Protein AF-A0A1X0XWH3-F1 (afdb_monomer_lite)

Secondary structure (DSSP, 8-state):
--------GGGS-THHHHHHTT-S--STTTTTHHHHHHHTS--TT-EEE-SS-SSSHHHHHHHTT--SEEE-

Sequence (72 aa):
MAAMVARADDSVGGHWPVARLGKRVLRLGGAGLPHTLLAGVDVTDAEVLELAPRLGRTAAATLTRKPAGAAT

Organism: Mycobacterium simiae (NCBI:txid1784)

Structure (mmCIF, N/CA/C/O backbone):
data_AF-A0A1X0XWH3-F1
#
_entry.id   AF-A0A1X0XWH3-F1
#
loop_
_atom_site.group_PDB
_atom_site.id
_atom_site.type_symbol
_atom_site.label_atom_id
_atom_site.label_alt_id
_atom_site.label_comp_id
_atom_site.label_asym_id
_atom_site.label_entity_id
_atom_site.label_seq_id
_atom_site.pdbx_PDB_ins_code
_atom_site.Cartn_x
_atom_site.Cartn_y
_atom_site.Cartn_z
_atom_site.occupancy
_atom_site.B_iso_or_equiv
_atom_site.auth_seq_id
_atom_site.auth_comp_id
_atom_site.auth_asym_id
_atom_site.auth_atom_id
_atom_site.pdbx_PDB_model_num
ATOM 1 N N . MET A 1 1 ? 33.796 9.320 -14.130 1.00 37.03 1 MET A N 1
ATOM 2 C CA . MET A 1 1 ? 32.594 9.179 -14.979 1.00 37.03 1 MET A CA 1
ATOM 3 C C . MET A 1 1 ? 32.677 7.817 -15.661 1.00 37.03 1 MET A C 1
ATOM 5 O O . MET A 1 1 ? 33.245 7.707 -16.736 1.00 37.03 1 MET A O 1
ATOM 9 N N . ALA A 1 2 ? 32.281 6.751 -14.958 1.00 41.25 2 ALA A N 1
ATOM 10 C CA . ALA A 1 2 ? 32.436 5.387 -15.463 1.00 41.25 2 ALA A CA 1
ATOM 11 C C . ALA A 1 2 ? 31.375 5.120 -16.537 1.00 41.25 2 ALA A C 1
ATOM 13 O O . ALA A 1 2 ? 30.183 5.282 -16.279 1.00 41.25 2 ALA A O 1
ATOM 14 N N . ALA A 1 3 ? 31.821 4.749 -17.736 1.00 43.47 3 ALA A N 1
ATOM 15 C CA . ALA A 1 3 ? 30.950 4.325 -18.819 1.00 43.47 3 ALA A CA 1
ATOM 16 C C . ALA A 1 3 ? 30.105 3.134 -18.348 1.00 43.47 3 ALA A C 1
ATOM 18 O O . ALA A 1 3 ? 30.635 2.088 -17.968 1.00 43.47 3 ALA A O 1
ATOM 19 N N . MET A 1 4 ? 28.784 3.301 -18.350 1.00 52.66 4 MET A N 1
ATOM 20 C CA . MET A 1 4 ? 27.857 2.203 -18.126 1.00 52.66 4 MET A CA 1
ATOM 21 C C . MET A 1 4 ? 27.987 1.247 -19.314 1.00 52.66 4 MET A C 1
ATOM 23 O O . MET A 1 4 ? 27.458 1.515 -20.388 1.00 52.66 4 MET A O 1
ATOM 27 N N . VAL A 1 5 ? 28.723 0.147 -19.140 1.00 56.47 5 VAL A N 1
ATOM 28 C CA . VAL A 1 5 ? 28.720 -0.968 -20.094 1.00 56.47 5 VAL A CA 1
ATOM 29 C C . VAL A 1 5 ? 27.274 -1.445 -20.220 1.00 56.47 5 VAL A C 1
ATOM 31 O O . VAL A 1 5 ? 26.700 -1.984 -19.269 1.00 56.47 5 VAL A O 1
ATOM 34 N N . ALA A 1 6 ? 26.662 -1.196 -21.376 1.00 64.56 6 ALA A N 1
ATOM 35 C CA . ALA A 1 6 ? 25.299 -1.609 -21.662 1.00 64.56 6 ALA A CA 1
ATOM 36 C C . ALA A 1 6 ? 25.254 -3.139 -21.779 1.00 64.56 6 ALA A C 1
ATOM 38 O O . ALA A 1 6 ? 25.565 -3.713 -22.816 1.00 64.56 6 ALA A O 1
ATOM 39 N N . ARG A 1 7 ? 24.903 -3.812 -20.679 1.00 66.12 7 ARG A N 1
ATOM 40 C CA . ARG A 1 7 ? 24.501 -5.227 -20.694 1.00 66.12 7 ARG A CA 1
ATOM 41 C C . ARG A 1 7 ? 23.160 -5.374 -21.406 1.00 66.12 7 ARG A C 1
ATOM 43 O O . ARG A 1 7 ? 22.344 -4.460 -21.281 1.00 66.12 7 ARG A O 1
ATOM 50 N N . ALA A 1 8 ? 22.932 -6.477 -22.113 1.00 72.56 8 ALA A N 1
ATOM 51 C CA . ALA A 1 8 ? 21.627 -6.773 -22.698 1.00 72.56 8 ALA A CA 1
ATOM 52 C C . ALA A 1 8 ? 20.553 -6.890 -21.591 1.00 72.56 8 ALA A C 1
ATOM 54 O O . ALA A 1 8 ? 20.874 -7.134 -20.424 1.00 72.56 8 ALA A O 1
ATOM 55 N N . ASP A 1 9 ? 19.288 -6.607 -21.914 1.00 69.38 9 ASP A N 1
ATOM 56 C CA . ASP A 1 9 ? 18.219 -6.488 -20.904 1.00 69.38 9 ASP A CA 1
ATOM 57 C C . ASP A 1 9 ? 17.886 -7.820 -20.207 1.00 69.38 9 ASP A C 1
ATOM 59 O O . ASP A 1 9 ? 17.419 -7.832 -19.071 1.00 69.38 9 ASP A O 1
ATOM 63 N N . ASP A 1 10 ? 18.189 -8.939 -20.857 1.00 71.31 10 ASP A N 1
ATOM 64 C CA . ASP A 1 10 ? 18.110 -10.306 -20.328 1.00 71.31 10 ASP A CA 1
ATOM 65 C C . ASP A 1 10 ? 19.222 -10.644 -19.316 1.00 71.31 10 ASP A C 1
ATOM 67 O O . ASP A 1 10 ? 19.118 -11.614 -18.567 1.00 71.31 10 ASP A O 1
ATOM 71 N N . SER A 1 11 ? 20.279 -9.834 -19.264 1.00 73.88 11 SER A N 1
ATOM 72 C CA . SER A 1 11 ? 21.480 -10.062 -18.456 1.00 73.88 11 SER A CA 1
ATOM 73 C C . SER A 1 11 ? 21.638 -9.054 -17.308 1.00 73.88 11 SER A C 1
ATOM 75 O O . SER A 1 11 ? 22.679 -9.004 -16.645 1.00 73.88 11 SER A O 1
ATOM 77 N N . VAL A 1 12 ? 20.593 -8.271 -17.020 1.00 76.94 12 VAL A N 1
ATOM 78 C CA . VAL A 1 12 ? 20.495 -7.383 -15.850 1.00 76.94 12 VAL A CA 1
ATOM 79 C C . VAL A 1 12 ? 19.451 -7.895 -14.848 1.00 76.94 12 VAL A C 1
ATOM 81 O O . VAL A 1 12 ? 18.361 -8.316 -15.216 1.00 76.94 12 VAL A O 1
ATOM 84 N N . GLY A 1 13 ? 19.781 -7.852 -13.550 1.00 76.88 13 GLY A N 1
ATOM 85 C CA . GLY A 1 13 ? 18.905 -8.345 -12.476 1.00 76.88 13 GLY A CA 1
ATOM 86 C C . GLY A 1 13 ? 17.532 -7.655 -12.443 1.00 76.88 13 GLY A C 1
ATOM 87 O O . GLY A 1 13 ? 17.414 -6.481 -12.775 1.00 76.88 13 GLY A O 1
ATOM 88 N N . GLY A 1 14 ? 16.490 -8.366 -12.004 1.00 79.12 14 GLY A N 1
ATOM 89 C CA . GLY A 1 14 ? 15.093 -8.112 -12.399 1.00 79.12 14 GLY A CA 1
ATOM 90 C C . GLY A 1 14 ? 14.524 -6.681 -12.338 1.00 79.12 14 GLY A C 1
ATOM 91 O O . GLY A 1 14 ? 13.688 -6.345 -13.170 1.00 79.12 14 GLY A O 1
ATOM 92 N N . HIS A 1 15 ? 14.947 -5.806 -11.417 1.00 81.06 15 HIS A N 1
ATOM 93 C CA . HIS A 1 15 ? 14.429 -4.424 -11.350 1.00 81.06 15 HIS A CA 1
ATOM 94 C C . HIS A 1 15 ? 15.149 -3.441 -12.294 1.00 81.06 15 HIS A C 1
ATOM 96 O O . HIS A 1 15 ? 14.651 -2.343 -12.558 1.00 81.06 15 HIS A O 1
ATOM 102 N N . TRP A 1 16 ? 16.318 -3.818 -12.812 1.00 82.06 16 TRP A N 1
ATOM 103 C CA . TRP A 1 16 ? 17.157 -2.984 -13.670 1.00 82.06 16 TRP A CA 1
ATOM 104 C C . TRP A 1 16 ? 16.593 -2.766 -15.082 1.00 82.06 16 TRP A C 1
ATOM 106 O O . TRP A 1 16 ? 16.662 -1.623 -15.542 1.00 82.06 16 TRP A O 1
ATOM 116 N N . PRO A 1 17 ? 15.961 -3.756 -15.751 1.00 85.75 17 PRO A N 1
ATOM 117 C CA . PRO A 1 17 ? 15.198 -3.502 -16.976 1.00 85.75 17 PRO A CA 1
ATOM 118 C C . PRO A 1 17 ? 14.127 -2.421 -16.788 1.00 85.75 17 PRO A C 1
ATOM 120 O O . PRO A 1 17 ? 14.007 -1.490 -17.581 1.00 85.75 17 PRO A O 1
ATOM 123 N N . VAL A 1 18 ? 13.385 -2.479 -15.677 1.00 80.81 18 VAL A N 1
ATOM 124 C CA . VAL A 1 18 ? 12.317 -1.514 -15.367 1.00 80.81 18 VAL A CA 1
ATOM 125 C C . VAL A 1 18 ? 12.886 -0.108 -15.135 1.00 80.81 18 VAL A C 1
ATOM 127 O O . VAL A 1 18 ? 12.264 0.885 -15.518 1.00 80.81 18 VAL A O 1
ATOM 130 N N . ALA A 1 19 ? 14.089 -0.010 -14.563 1.00 86.19 19 ALA A N 1
ATOM 131 C CA . ALA A 1 19 ? 14.783 1.260 -14.360 1.00 86.19 19 ALA A CA 1
ATOM 132 C C . ALA A 1 19 ? 15.237 1.895 -15.680 1.00 86.19 19 ALA A C 1
ATOM 134 O O . ALA A 1 19 ? 15.103 3.107 -15.853 1.00 86.19 19 ALA A O 1
ATOM 135 N N . ARG A 1 20 ? 15.713 1.081 -16.631 1.00 85.50 20 ARG A N 1
ATOM 136 C CA . ARG A 1 20 ? 16.125 1.540 -17.970 1.00 85.50 20 ARG A CA 1
ATOM 137 C C . ARG A 1 20 ? 14.972 2.126 -18.778 1.00 85.50 20 ARG A C 1
ATOM 139 O O . ARG A 1 20 ? 15.173 3.087 -19.509 1.00 85.50 20 ARG A O 1
ATOM 146 N N . LEU A 1 21 ? 13.753 1.631 -18.568 1.00 84.56 21 LEU A N 1
ATOM 147 C CA . LEU A 1 21 ? 12.526 2.196 -19.146 1.00 84.56 21 LEU A CA 1
ATOM 148 C C . LEU A 1 21 ? 12.096 3.534 -18.505 1.00 84.56 21 LEU A C 1
ATOM 150 O O . LEU A 1 21 ? 10.977 3.999 -18.734 1.00 84.56 21 LEU A O 1
ATOM 154 N N . GLY A 1 22 ? 12.933 4.135 -17.651 1.00 85.56 22 GLY A N 1
ATOM 155 C CA . GLY A 1 22 ? 12.666 5.419 -16.999 1.00 85.56 22 GLY A CA 1
ATOM 156 C C . GLY A 1 22 ? 11.553 5.362 -15.950 1.00 85.56 22 GLY A C 1
ATOM 157 O O . GLY A 1 22 ? 11.003 6.396 -15.559 1.00 85.56 22 GLY A O 1
ATOM 158 N N . LYS A 1 23 ? 11.169 4.165 -15.486 1.00 86.19 23 LYS A N 1
ATOM 159 C CA . LYS A 1 23 ? 10.113 4.031 -14.479 1.00 86.19 23 LYS A CA 1
ATOM 160 C C . LYS A 1 23 ? 10.646 4.444 -13.109 1.00 86.19 23 LYS A C 1
ATOM 162 O O . LYS A 1 23 ? 11.705 4.021 -12.669 1.00 86.19 23 LYS A O 1
ATOM 167 N N . ARG A 1 24 ? 9.856 5.239 -12.386 1.00 81.50 24 ARG A N 1
ATOM 168 C CA . ARG A 1 24 ? 10.180 5.683 -11.014 1.00 81.50 24 ARG A CA 1
ATOM 169 C C . ARG A 1 24 ? 9.924 4.603 -9.960 1.00 81.50 24 ARG A C 1
ATOM 171 O O . ARG A 1 24 ? 10.508 4.633 -8.881 1.00 81.50 24 ARG A O 1
ATOM 178 N N . VAL A 1 25 ? 9.013 3.677 -10.255 1.00 83.69 25 VAL A N 1
ATOM 179 C CA . VAL A 1 25 ? 8.651 2.554 -9.388 1.00 83.69 25 VAL A CA 1
ATOM 180 C C . VAL A 1 25 ? 9.127 1.280 -10.069 1.00 83.69 25 VAL A C 1
ATOM 182 O O . VAL A 1 25 ? 8.617 0.925 -11.125 1.00 83.69 25 VAL A O 1
ATOM 185 N N . LEU A 1 26 ? 10.114 0.625 -9.459 1.00 84.44 26 LEU A N 1
ATOM 186 C CA . LEU A 1 26 ? 10.842 -0.499 -10.059 1.00 84.44 26 LEU A CA 1
ATOM 187 C C . LEU A 1 26 ? 10.310 -1.880 -9.652 1.00 84.44 26 LEU A C 1
ATOM 189 O O . LEU A 1 26 ? 10.868 -2.898 -10.044 1.00 84.44 26 LEU A O 1
ATOM 193 N N . ARG A 1 27 ? 9.237 -1.919 -8.857 1.00 8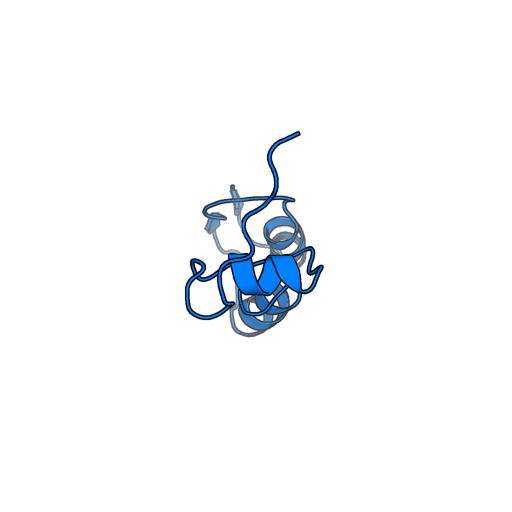2.12 27 ARG A N 1
ATOM 194 C CA . ARG A 1 27 ? 8.531 -3.158 -8.513 1.00 82.12 27 ARG A CA 1
ATOM 195 C C . ARG A 1 27 ? 7.489 -3.495 -9.579 1.00 82.12 27 ARG A C 1
ATOM 197 O O . ARG A 1 27 ? 6.841 -2.595 -10.123 1.00 82.12 27 ARG A O 1
ATOM 204 N N . LEU A 1 28 ? 7.269 -4.787 -9.799 1.00 78.94 28 LEU A N 1
ATOM 205 C CA . LEU A 1 28 ? 6.129 -5.288 -10.567 1.00 78.94 28 LEU A CA 1
ATOM 206 C C . LEU A 1 28 ? 4.810 -4.805 -9.933 1.00 78.94 28 LEU A C 1
ATOM 208 O O . LEU A 1 28 ? 4.712 -4.645 -8.717 1.00 78.94 28 LEU A O 1
ATOM 212 N N . GLY A 1 29 ? 3.820 -4.481 -10.767 1.00 83.25 29 GLY A N 1
ATOM 213 C CA . GLY A 1 29 ? 2.536 -3.901 -10.340 1.00 83.25 29 GLY A CA 1
ATOM 214 C C . GLY A 1 29 ? 2.553 -2.389 -10.051 1.00 83.25 29 GLY A C 1
ATOM 215 O O . GLY A 1 29 ? 1.495 -1.770 -9.924 1.00 83.25 29 GLY A O 1
ATOM 216 N N . GLY A 1 30 ? 3.728 -1.751 -10.004 1.00 87.06 30 GLY A N 1
ATOM 217 C CA . GLY A 1 30 ? 3.844 -0.293 -9.963 1.00 87.06 30 GLY A CA 1
ATOM 218 C C . GLY A 1 30 ? 3.124 0.370 -8.779 1.00 87.06 30 GLY A C 1
ATOM 219 O O . GLY A 1 30 ? 2.936 -0.222 -7.714 1.00 87.06 30 GLY A O 1
ATOM 220 N N . ALA A 1 31 ? 2.744 1.639 -8.951 1.00 87.44 31 ALA A N 1
ATOM 221 C CA . ALA A 1 31 ? 2.101 2.441 -7.906 1.00 87.44 31 ALA A CA 1
ATOM 222 C C . ALA A 1 31 ? 0.669 1.990 -7.560 1.00 87.44 31 ALA A C 1
ATOM 224 O O . ALA A 1 31 ? 0.231 2.272 -6.454 1.00 87.44 31 ALA A O 1
ATOM 225 N N . GLY A 1 32 ? -0.022 1.292 -8.470 1.00 89.06 32 GLY A N 1
ATOM 226 C CA . GLY A 1 32 ? -1.418 0.878 -8.294 1.00 89.06 32 GLY A CA 1
ATOM 227 C C . GLY A 1 32 ? -1.605 -0.410 -7.490 1.00 89.06 32 GLY A C 1
ATOM 228 O O . GLY A 1 32 ? -2.634 -0.559 -6.840 1.00 89.06 32 GLY A O 1
ATOM 229 N N . LEU A 1 33 ? -0.605 -1.302 -7.468 1.00 90.25 33 LEU A N 1
ATOM 230 C CA . LEU A 1 33 ? -0.695 -2.592 -6.771 1.00 90.25 33 LEU A CA 1
ATOM 231 C C . LEU A 1 33 ? -1.185 -2.490 -5.311 1.00 90.25 33 LEU A C 1
ATOM 233 O O . LEU A 1 33 ? -2.075 -3.258 -4.958 1.00 90.25 33 LEU A O 1
ATOM 237 N N . PRO A 1 34 ? -0.702 -1.552 -4.468 1.00 89.81 34 PRO A N 1
ATOM 238 C CA . PRO A 1 34 ? -1.206 -1.417 -3.103 1.00 89.81 34 PRO A CA 1
ATOM 239 C C . PRO A 1 34 ? -2.706 -1.116 -3.044 1.00 89.81 34 PRO A C 1
ATOM 241 O O . PRO A 1 34 ? -3.388 -1.629 -2.169 1.00 89.81 34 PRO A O 1
ATOM 244 N N . HIS A 1 35 ? -3.240 -0.327 -3.980 1.00 90.44 35 HIS A N 1
ATOM 245 C CA . HIS A 1 35 ? -4.671 -0.021 -4.024 1.00 90.44 35 HIS A CA 1
ATOM 246 C C . HIS A 1 35 ? -5.491 -1.256 -4.400 1.00 90.44 35 HIS A C 1
ATOM 248 O O . HIS A 1 35 ? -6.511 -1.515 -3.768 1.00 90.44 35 HIS A O 1
ATOM 254 N N . THR A 1 36 ? -5.024 -2.040 -5.376 1.00 93.56 36 THR A N 1
ATOM 255 C CA . THR A 1 36 ? -5.663 -3.306 -5.766 1.00 93.56 36 THR A CA 1
ATOM 256 C C . THR A 1 36 ? -5.640 -4.323 -4.628 1.00 93.56 36 THR A C 1
ATOM 258 O O . THR A 1 36 ? -6.664 -4.933 -4.344 1.00 93.56 36 THR A O 1
ATOM 261 N N . LEU A 1 37 ? -4.498 -4.481 -3.952 1.00 92.62 37 LEU A N 1
ATOM 262 C CA . LEU A 1 37 ? -4.373 -5.410 -2.829 1.00 92.62 37 LEU A CA 1
ATOM 263 C C . LEU A 1 37 ? -5.239 -4.973 -1.649 1.00 92.62 37 LEU A C 1
ATOM 265 O O . LEU A 1 37 ? -5.998 -5.786 -1.135 1.00 92.62 37 LEU A O 1
ATOM 269 N N . LEU A 1 38 ? -5.191 -3.689 -1.273 1.00 93.25 38 LEU A N 1
ATOM 270 C CA . LEU A 1 38 ? -6.046 -3.155 -0.215 1.00 93.25 38 LEU A CA 1
ATOM 271 C C . LEU A 1 38 ? -7.529 -3.319 -0.566 1.00 93.25 38 LEU A C 1
ATOM 273 O O . LEU A 1 38 ? -8.319 -3.641 0.306 1.00 93.25 38 LEU A O 1
ATOM 277 N N . ALA A 1 39 ? -7.945 -3.151 -1.825 1.00 94.50 39 ALA A N 1
ATOM 278 C CA . ALA A 1 39 ? -9.337 -3.380 -2.228 1.00 94.50 39 ALA A CA 1
ATOM 279 C C . ALA A 1 39 ? -9.827 -4.820 -1.992 1.00 94.50 39 ALA A C 1
ATOM 281 O O . ALA A 1 39 ? -11.023 -5.009 -1.801 1.00 94.50 39 ALA A O 1
ATOM 282 N N . GLY A 1 40 ? -8.925 -5.803 -1.978 1.00 95.81 40 GLY A N 1
ATOM 283 C CA . GLY A 1 40 ? -9.249 -7.211 -1.741 1.00 95.81 40 GLY A CA 1
ATOM 284 C C . GLY A 1 40 ? -9.173 -7.662 -0.280 1.00 95.81 40 GLY A C 1
ATOM 285 O O . GLY A 1 40 ? -9.398 -8.840 -0.020 1.00 95.81 40 GLY A O 1
ATOM 286 N N . VAL A 1 41 ? -8.837 -6.774 0.661 1.00 94.25 41 VAL A N 1
ATOM 287 C CA . VAL A 1 41 ? -8.708 -7.111 2.086 1.00 94.25 41 VAL A CA 1
ATOM 288 C C . VAL A 1 41 ? -9.463 -6.108 2.955 1.00 94.25 41 VAL A C 1
ATOM 290 O O . VAL A 1 41 ? -9.396 -4.893 2.738 1.00 94.25 41 VAL A O 1
ATOM 293 N N . ASP A 1 42 ? -10.186 -6.626 3.944 1.00 95.44 42 ASP A N 1
ATOM 294 C CA . ASP A 1 42 ? -10.753 -5.811 5.011 1.00 95.44 42 ASP A CA 1
ATOM 295 C C . ASP A 1 42 ? -9.717 -5.646 6.126 1.00 95.44 42 ASP A C 1
ATOM 297 O O . ASP A 1 42 ? -9.108 -6.613 6.581 1.00 95.44 42 ASP A O 1
ATOM 301 N N . VAL A 1 43 ? -9.482 -4.397 6.509 1.00 95.62 43 VAL A N 1
ATOM 302 C CA . VAL A 1 43 ? -8.511 -4.002 7.539 1.00 95.62 43 VAL A CA 1
ATOM 303 C C . VAL A 1 43 ? -9.143 -3.070 8.568 1.00 95.62 43 VAL A C 1
ATOM 305 O O . VAL A 1 43 ? -8.425 -2.471 9.369 1.00 95.62 43 VAL A O 1
ATOM 308 N N . THR A 1 44 ? -10.466 -2.899 8.536 1.00 97.00 44 THR A N 1
ATOM 309 C CA . THR A 1 44 ? -11.174 -2.125 9.552 1.00 97.00 44 THR A CA 1
ATOM 310 C C . THR A 1 44 ? -11.003 -2.796 10.913 1.00 97.00 44 THR A C 1
ATOM 312 O O . THR A 1 44 ? -11.080 -4.017 11.026 1.00 97.00 44 THR A O 1
ATOM 315 N N . ASP A 1 45 ? -10.685 -1.988 11.927 1.00 97.75 45 ASP A N 1
ATOM 316 C CA . ASP A 1 45 ? -10.408 -2.424 13.302 1.00 97.75 45 ASP A CA 1
ATOM 317 C C . ASP A 1 45 ? -9.276 -3.471 13.446 1.00 97.75 45 ASP A C 1
ATOM 319 O O . ASP A 1 45 ? -9.124 -4.098 14.493 1.00 97.75 45 ASP A O 1
ATOM 323 N N . ALA A 1 46 ? -8.432 -3.639 12.421 1.00 97.19 46 ALA A N 1
ATOM 324 C CA . ALA A 1 46 ? -7.277 -4.536 12.460 1.00 97.19 46 ALA A CA 1
ATOM 325 C C . ALA A 1 46 ? -6.004 -3.831 12.963 1.00 97.19 46 ALA A C 1
ATOM 327 O O . ALA A 1 46 ? -5.832 -2.628 12.773 1.00 97.19 46 ALA A O 1
ATOM 328 N N . GLU A 1 47 ? -5.074 -4.595 13.536 1.00 97.56 47 GLU A N 1
ATOM 329 C CA . GLU A 1 47 ? -3.693 -4.158 13.777 1.00 97.56 47 GLU A CA 1
ATOM 330 C C . GLU A 1 47 ? -2.848 -4.431 12.528 1.00 97.56 47 GLU A C 1
ATOM 332 O O . GLU A 1 47 ? -2.741 -5.574 12.074 1.00 97.56 47 GLU A O 1
ATOM 337 N N . VAL A 1 48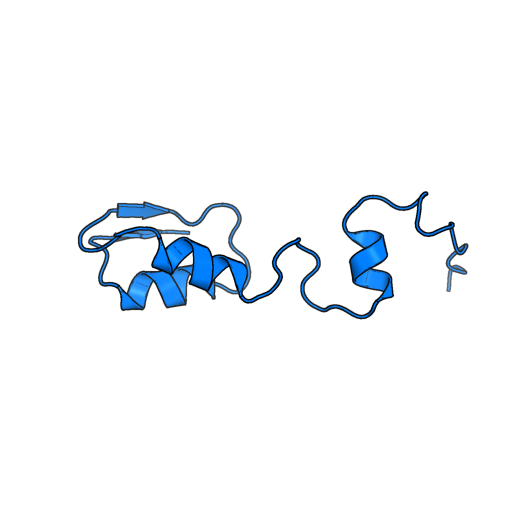 ? -2.251 -3.388 11.951 1.00 96.19 48 VAL A N 1
ATOM 338 C CA . VAL A 1 48 ? -1.528 -3.477 10.676 1.00 96.19 48 VAL A CA 1
ATOM 339 C C . VAL A 1 48 ? -0.066 -3.069 10.843 1.00 96.19 48 VAL A C 1
ATOM 341 O O . VAL A 1 48 ? 0.241 -2.019 11.397 1.00 96.19 48 VAL A O 1
ATOM 344 N N . LEU A 1 49 ? 0.847 -3.871 10.292 1.00 95.81 49 LEU A N 1
ATOM 345 C CA . LEU A 1 49 ? 2.275 -3.562 10.198 1.00 95.81 49 LEU A CA 1
ATOM 346 C C . LEU A 1 49 ? 2.697 -3.473 8.725 1.00 95.81 49 LEU A C 1
ATOM 348 O O . LEU A 1 49 ? 2.562 -4.448 7.981 1.00 95.81 49 LEU A O 1
ATOM 352 N N . GLU A 1 50 ? 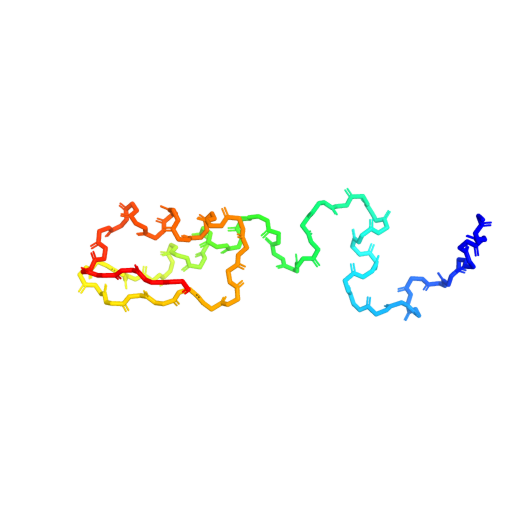3.228 -2.327 8.295 1.00 93.56 50 GLU A N 1
ATOM 353 C CA . GLU A 1 50 ? 3.837 -2.187 6.967 1.00 93.56 50 GLU A CA 1
ATOM 354 C C . GLU A 1 50 ? 5.286 -2.682 6.995 1.00 93.56 50 GLU A C 1
ATOM 356 O O . GLU A 1 50 ? 6.165 -2.048 7.560 1.00 93.56 50 GLU A O 1
ATOM 361 N N . LEU A 1 51 ? 5.560 -3.807 6.334 1.00 93.94 51 LEU A N 1
ATOM 362 C CA . LEU A 1 51 ? 6.924 -4.309 6.178 1.00 93.94 51 LEU A CA 1
ATOM 363 C C . LEU A 1 51 ? 7.645 -3.619 5.013 1.00 93.94 51 LEU A C 1
ATOM 365 O O . LEU A 1 51 ? 7.080 -3.443 3.932 1.00 93.94 51 LEU A O 1
ATOM 369 N N . ALA A 1 52 ? 8.930 -3.314 5.216 1.00 90.06 52 ALA A N 1
ATOM 370 C CA . ALA A 1 52 ? 9.795 -2.636 4.245 1.00 90.06 52 ALA A CA 1
ATOM 371 C C . ALA A 1 52 ? 9.202 -1.304 3.731 1.00 90.06 52 ALA A C 1
ATOM 373 O O . ALA A 1 52 ? 9.040 -1.112 2.515 1.00 90.06 52 ALA A O 1
ATOM 374 N N . PRO A 1 53 ? 8.878 -0.370 4.641 1.00 89.62 53 PRO A N 1
ATOM 375 C CA . PRO A 1 53 ? 8.225 0.868 4.268 1.00 89.62 53 PRO A CA 1
ATOM 376 C C . PRO A 1 53 ? 9.122 1.760 3.427 1.00 89.62 53 PRO A C 1
ATOM 378 O O . PRO A 1 53 ? 10.353 1.746 3.501 1.00 89.62 53 PRO A O 1
ATOM 381 N N . ARG A 1 54 ? 8.471 2.575 2.599 1.00 87.31 54 ARG A N 1
ATOM 382 C CA . ARG A 1 54 ? 9.163 3.543 1.747 1.00 87.31 54 ARG A CA 1
ATOM 383 C C . ARG A 1 54 ? 8.616 4.948 1.955 1.00 87.31 54 ARG A C 1
ATOM 385 O O . ARG A 1 54 ? 8.872 5.569 2.968 1.00 87.31 54 ARG A O 1
ATOM 392 N N . LEU A 1 55 ? 7.848 5.467 1.000 1.00 89.06 55 LEU A N 1
ATOM 393 C CA . LEU A 1 55 ? 7.283 6.821 1.072 1.00 89.06 55 LEU A CA 1
ATOM 394 C C . LEU A 1 55 ? 5.990 6.887 1.910 1.00 89.06 55 LEU A C 1
ATOM 396 O O . LEU A 1 55 ? 5.251 7.856 1.780 1.00 89.06 55 LEU A O 1
ATOM 400 N N . GLY A 1 56 ? 5.646 5.827 2.649 1.00 91.19 56 GLY A N 1
ATOM 401 C CA . GLY A 1 56 ? 4.429 5.759 3.471 1.00 91.19 56 GLY A CA 1
ATOM 402 C C . GLY A 1 56 ? 3.104 5.812 2.700 1.00 91.19 56 GLY A C 1
ATOM 403 O O . GLY A 1 56 ? 2.057 6.047 3.289 1.00 91.19 56 GLY A O 1
ATOM 404 N N . ARG A 1 57 ? 3.104 5.622 1.372 1.00 91.50 57 ARG A N 1
ATOM 405 C CA . ARG A 1 57 ? 1.870 5.696 0.561 1.00 91.50 57 ARG A CA 1
ATOM 406 C C . ARG A 1 57 ? 0.903 4.551 0.850 1.00 91.50 57 ARG A C 1
ATOM 408 O O . ARG A 1 57 ? -0.303 4.755 0.756 1.00 91.50 57 ARG A O 1
ATOM 415 N N . THR A 1 58 ? 1.429 3.366 1.160 1.00 92.69 58 THR A N 1
ATOM 416 C CA . THR A 1 58 ? 0.609 2.213 1.536 1.00 92.69 58 THR A CA 1
ATOM 417 C C . THR A 1 58 ? 0.011 2.448 2.916 1.00 92.69 58 THR A C 1
ATOM 419 O O . THR A 1 58 ? -1.210 2.445 3.010 1.00 92.69 58 THR A O 1
ATOM 422 N N . ALA A 1 59 ? 0.819 2.791 3.927 1.00 94.38 59 ALA A N 1
ATOM 423 C CA . ALA A 1 59 ? 0.335 3.215 5.243 1.00 94.38 59 ALA A CA 1
ATOM 424 C C . ALA A 1 59 ? -0.746 4.302 5.158 1.00 94.38 59 ALA A C 1
ATOM 426 O O . ALA A 1 59 ? -1.814 4.149 5.746 1.00 94.38 59 ALA A O 1
ATOM 427 N N . ALA A 1 60 ? -0.529 5.360 4.370 1.00 94.69 60 ALA A N 1
ATOM 428 C CA . ALA A 1 60 ? -1.524 6.416 4.192 1.00 94.69 60 ALA A CA 1
ATOM 429 C C . ALA A 1 60 ? -2.851 5.875 3.633 1.00 94.69 60 ALA A C 1
ATOM 431 O O . ALA A 1 60 ? -3.915 6.230 4.133 1.00 94.69 60 ALA A O 1
ATOM 432 N N . ALA A 1 61 ? -2.804 4.987 2.634 1.00 94.06 61 ALA A N 1
ATOM 433 C CA . ALA A 1 61 ? -4.003 4.351 2.091 1.00 94.06 61 ALA A CA 1
ATOM 434 C C . ALA A 1 61 ? -4.677 3.405 3.103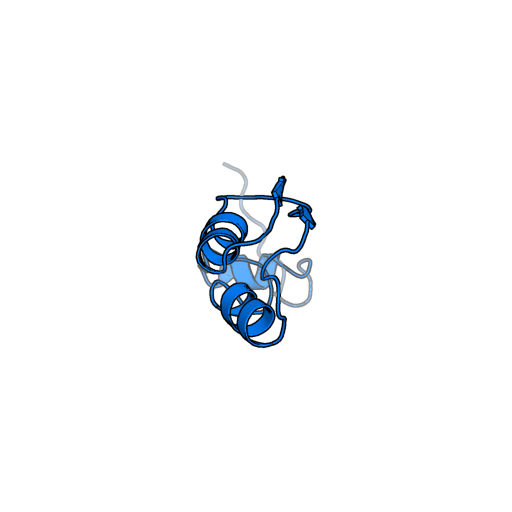 1.00 94.06 61 ALA A C 1
ATOM 436 O O . ALA A 1 61 ? -5.904 3.398 3.195 1.00 94.06 61 ALA A O 1
ATOM 437 N N . THR A 1 62 ? -3.907 2.653 3.891 1.00 95.62 62 THR A N 1
ATOM 438 C CA . THR A 1 62 ? -4.425 1.789 4.962 1.00 95.62 62 THR A CA 1
ATOM 439 C C . THR A 1 62 ? -5.173 2.601 6.019 1.00 95.62 62 THR A C 1
ATOM 441 O O . THR A 1 62 ? -6.296 2.250 6.367 1.00 95.62 62 THR A O 1
ATOM 444 N N . LEU A 1 63 ? -4.617 3.729 6.475 1.00 95.56 63 LEU A N 1
ATOM 445 C CA . LEU A 1 63 ? -5.235 4.575 7.506 1.00 95.56 63 LEU A CA 1
ATOM 446 C C . LEU A 1 63 ? -6.617 5.111 7.104 1.00 95.56 63 LEU A C 1
ATOM 448 O O . LEU A 1 63 ? -7.492 5.253 7.956 1.00 95.56 63 LEU A O 1
ATOM 452 N N . THR A 1 64 ? -6.864 5.341 5.810 1.00 96.19 64 THR A N 1
ATOM 453 C CA . THR A 1 64 ? -8.199 5.758 5.332 1.00 96.19 64 THR A CA 1
ATOM 454 C C . THR A 1 64 ? -9.297 4.716 5.577 1.00 96.19 64 THR A C 1
ATOM 456 O O . THR A 1 64 ? -10.478 5.057 5.535 1.00 96.19 64 THR A O 1
ATOM 459 N N . ARG A 1 65 ? -8.922 3.464 5.868 1.00 95.50 65 ARG A N 1
ATOM 460 C CA . ARG A 1 65 ? -9.833 2.337 6.124 1.00 95.50 65 ARG A CA 1
ATOM 461 C C . ARG A 1 65 ? -10.113 2.082 7.605 1.00 95.50 65 ARG A C 1
ATOM 463 O O . ARG A 1 65 ? -10.837 1.143 7.918 1.00 95.50 65 ARG A O 1
ATOM 470 N N . LYS A 1 66 ? -9.588 2.939 8.489 1.00 96.75 66 LYS A N 1
ATOM 471 C CA . LYS A 1 66 ? -9.802 2.896 9.945 1.00 96.75 66 LYS A CA 1
ATOM 472 C C . LYS A 1 66 ? -9.397 1.551 10.585 1.00 96.75 66 LYS A C 1
ATOM 474 O O . LYS A 1 66 ? -10.251 0.860 11.134 1.00 96.75 66 LYS A O 1
ATOM 479 N N . PRO A 1 67 ? -8.112 1.162 10.498 1.00 96.94 67 PRO A N 1
ATOM 480 C CA . PRO A 1 67 ? -7.581 0.079 11.325 1.00 96.94 67 PRO A CA 1
ATOM 481 C C . PRO A 1 67 ? -7.608 0.466 12.814 1.0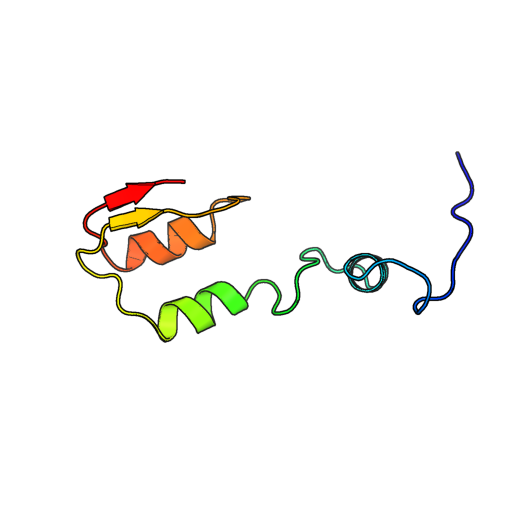0 96.94 67 PRO A C 1
ATOM 483 O O . PRO A 1 67 ? -7.643 1.655 13.139 1.00 96.94 67 PRO A O 1
ATOM 486 N N . ALA A 1 68 ? -7.537 -0.522 13.707 1.00 97.06 68 ALA A N 1
ATOM 487 C CA . ALA A 1 68 ? -7.379 -0.290 15.147 1.00 97.06 68 ALA A CA 1
ATOM 488 C C . ALA A 1 68 ? -5.991 0.287 15.472 1.00 97.06 68 ALA A C 1
ATOM 490 O O . ALA A 1 68 ? -5.866 1.176 16.316 1.00 97.06 68 ALA A O 1
ATOM 491 N N . GLY A 1 69 ? -4.974 -0.150 14.724 1.00 93.38 69 GLY A N 1
ATOM 492 C CA . GLY A 1 69 ? -3.603 0.328 14.849 1.00 93.38 69 GLY A CA 1
ATOM 493 C C . GLY A 1 69 ? -2.807 0.138 13.561 1.00 93.38 69 GLY A C 1
ATOM 494 O O . GLY A 1 69 ? -3.077 -0.758 12.760 1.00 93.38 69 GLY A O 1
ATOM 495 N N . ALA A 1 70 ? -1.836 1.025 13.326 1.00 91.75 70 ALA A N 1
ATOM 496 C CA . ALA A 1 70 ? -0.941 0.954 12.175 1.00 91.75 70 ALA A CA 1
ATOM 497 C C . ALA A 1 70 ? 0.495 1.329 12.566 1.00 91.75 70 ALA A C 1
ATOM 499 O O . ALA A 1 70 ? 0.741 2.429 13.067 1.00 91.75 70 ALA A O 1
ATOM 500 N N . ALA A 1 71 ? 1.436 0.428 12.292 1.00 90.31 71 ALA A N 1
ATOM 501 C CA . ALA A 1 71 ? 2.871 0.603 12.499 1.00 90.31 71 ALA A CA 1
ATOM 502 C C . ALA A 1 71 ? 3.648 0.378 11.191 1.00 90.31 71 ALA A C 1
ATOM 504 O O . ALA A 1 71 ? 3.122 -0.203 10.237 1.00 90.31 71 ALA A O 1
ATOM 505 N N . THR A 1 72 ? 4.898 0.845 11.145 1.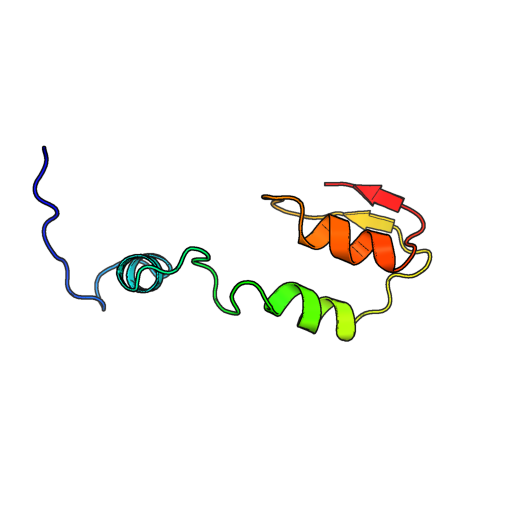00 85.69 72 THR A N 1
ATOM 506 C CA . THR A 1 72 ? 5.771 0.761 9.966 1.00 85.69 72 THR A CA 1
ATOM 507 C C . THR A 1 72 ? 7.144 0.208 10.295 1.00 85.69 72 THR A C 1
ATOM 509 O O . THR A 1 72 ? 7.574 0.367 11.457 1.00 85.69 72 THR A O 1
#

Foldseek 3Di:
DDPDPDDDLVPDPQQVVVVVVVQPASDPPGPCVLVVVVVVDQQAQHAEEDPPDDPCPSVVVSVVNHYVYYYD

pLDDT: mean 85.29, std 13.38, range [37.03, 97.75]

Radius of gyration: 16.98 Å; chains: 1; bounding box: 44×20×38 Å